Protein AF-M3UIF4-F1 (afdb_monomer_lite)

Secondary structure (DSSP, 8-state):
-----TT-PPPTTSHHHHHHHHHHHHHHHHHHHHHHHHHHHHTTS-----S-------------------------PPPHHHHHHHHHHHHHTT--STTS--HHHHHHHHSSS-HHHHHHHHHHHHTSSS------PPPHHHHHHHHHHHHHHHHHHHTT-----

Sequence (165 aa):
MEYQGFYNLPSPLCPEFKEMALDIYMNQKYLLYNLNQNNINREENGSSQDIFKCQNDQFNENKNQINCDESPPQKRYWTDVECIAFKKAIKYFGYTTARGINTFLISAFVGTRTPTQVRSHAQKYFMKEKPFDVELKLSEKDIEKLELIQKRNYLRTNCSRIDIS

Organism: NCBI:txid885319

Radius of gyration: 25.08 Å; chains: 1; bounding box: 50×62×64 Å

InterPro domains:
  IPR001005 SANT/Myb domain [SM00717] (74-128)
  IPR001005 SANT/Myb domain [cd00167] (78-126)
  IPR006447 Myb domain, plants [TIGR01557] (74-128)
  IPR009057 Homedomain-like superfamily [SSF46689] (74-130)

pLDDT: mean 73.31, std 21.51, range [29.17, 95.62]

Foldseek 3Di:
DDPPPPQPADPPPDPVNVVSVVVVVVVVVVVVVVVVVVVVVVVVPDDDDDDDDDDDDDDDDDDDDDDDDPDPPDDDDQDPLLVLLLVLLCVLVVPQALPPDPLQLSCVSSVPDDSVRSSVVRNVVNPDPDDPPPVNDQDPVSVVSSVVSVVVVVVVVVVVPPPPD

Structure (mmCIF, N/CA/C/O backbone):
data_AF-M3UIF4-F1
#
_entry.id   AF-M3UIF4-F1
#
loop_
_atom_site.group_PDB
_atom_site.id
_atom_site.type_symbol
_atom_site.label_atom_id
_atom_site.label_alt_id
_atom_site.label_comp_id
_atom_site.label_asym_id
_atom_site.label_entity_id
_atom_site.label_seq_id
_atom_site.pdbx_PDB_ins_code
_atom_site.Cartn_x
_atom_site.Cartn_y
_atom_site.Cartn_z
_atom_site.occupancy
_atom_site.B_iso_or_equiv
_atom_site.auth_seq_id
_atom_site.auth_comp_id
_atom_site.auth_asym_id
_atom_site.auth_atom_id
_atom_site.pdbx_PDB_model_num
ATOM 1 N N . MET A 1 1 ? 29.522 -29.707 -24.259 1.00 42.88 1 MET A N 1
ATOM 2 C CA . MET A 1 1 ? 28.354 -29.068 -23.624 1.00 42.88 1 MET A CA 1
ATOM 3 C C . MET A 1 1 ? 27.913 -27.985 -24.595 1.00 42.88 1 MET A C 1
ATOM 5 O O . MET A 1 1 ? 28.518 -26.922 -24.621 1.00 42.88 1 MET A O 1
ATOM 9 N N . GLU A 1 2 ? 27.025 -28.325 -25.528 1.00 47.72 2 GLU A N 1
ATOM 10 C CA . GLU A 1 2 ? 26.575 -27.380 -26.555 1.00 47.72 2 GLU A CA 1
ATOM 11 C C . GLU A 1 2 ? 25.608 -26.392 -25.909 1.00 47.72 2 GLU A C 1
ATOM 13 O O . GLU A 1 2 ? 24.573 -26.778 -25.369 1.00 47.72 2 GLU A O 1
ATOM 18 N N . TYR A 1 3 ? 25.979 -25.113 -25.906 1.00 50.44 3 TYR A N 1
ATOM 19 C CA . TYR A 1 3 ? 25.073 -24.043 -25.523 1.00 50.44 3 TYR A CA 1
ATOM 20 C C . TYR A 1 3 ? 23.972 -23.966 -26.584 1.00 50.44 3 TYR A C 1
ATOM 22 O O . TYR A 1 3 ? 24.176 -23.391 -27.650 1.00 50.44 3 TYR A O 1
ATOM 30 N N . GLN A 1 4 ? 22.804 -24.541 -26.300 1.00 54.47 4 GLN A N 1
ATOM 31 C CA . GLN A 1 4 ? 21.593 -24.263 -27.067 1.00 54.47 4 GLN A CA 1
ATOM 32 C C . GLN A 1 4 ? 21.202 -22.804 -26.814 1.00 54.47 4 GLN A C 1
ATOM 34 O O . GLN A 1 4 ? 20.541 -22.464 -25.834 1.00 54.47 4 GLN A O 1
ATOM 39 N N . GLY A 1 5 ? 21.710 -21.912 -27.664 1.00 59.09 5 GLY A N 1
ATOM 40 C CA . GLY A 1 5 ? 21.355 -20.502 -27.647 1.00 59.09 5 GLY A CA 1
ATOM 41 C C . GLY A 1 5 ? 19.872 -20.340 -27.967 1.00 59.09 5 GLY A C 1
ATOM 42 O O . GLY A 1 5 ? 19.378 -20.926 -28.924 1.00 59.09 5 GLY A O 1
ATOM 43 N N . PHE A 1 6 ? 19.174 -19.508 -27.193 1.00 61.59 6 PHE A N 1
ATOM 44 C CA . PHE A 1 6 ? 17.719 -19.301 -27.260 1.00 61.59 6 PHE A CA 1
ATOM 45 C C . PHE A 1 6 ? 17.168 -18.879 -28.639 1.00 61.59 6 PHE A C 1
ATOM 47 O O . PHE A 1 6 ? 15.956 -18.893 -28.828 1.00 61.59 6 PHE A O 1
ATOM 54 N N . TYR A 1 7 ? 18.032 -18.529 -29.599 1.00 70.06 7 TYR A N 1
ATOM 55 C CA . TYR A 1 7 ? 17.643 -18.043 -30.925 1.00 70.06 7 TYR A CA 1
ATOM 56 C C . TYR A 1 7 ? 18.483 -18.605 -32.085 1.00 70.06 7 TYR A C 1
ATOM 58 O O . TYR A 1 7 ? 18.380 -18.080 -33.187 1.00 70.06 7 TYR A O 1
ATOM 66 N N . ASN A 1 8 ? 19.322 -19.632 -31.856 1.00 78.94 8 ASN A N 1
ATOM 67 C CA . ASN A 1 8 ? 20.224 -20.206 -32.877 1.00 78.94 8 ASN A CA 1
ATOM 68 C C . ASN A 1 8 ? 20.928 -19.137 -33.742 1.00 78.94 8 ASN A C 1
ATOM 70 O O . ASN A 1 8 ? 20.975 -19.234 -34.967 1.00 78.94 8 ASN A O 1
ATOM 74 N N . LEU A 1 9 ? 21.423 -18.076 -33.097 1.00 78.06 9 LEU A N 1
ATOM 75 C CA . LEU A 1 9 ? 22.054 -16.956 -33.790 1.00 78.06 9 LEU A CA 1
ATOM 76 C C . LEU A 1 9 ? 23.393 -17.384 -34.414 1.00 78.06 9 LEU A C 1
ATOM 78 O O . LEU A 1 9 ? 24.083 -18.229 -33.834 1.00 78.06 9 LEU A O 1
ATOM 82 N N . PRO A 1 10 ? 23.800 -16.791 -35.554 1.00 79.94 10 PRO A N 1
ATOM 83 C CA . PRO A 1 10 ? 25.066 -17.094 -36.196 1.00 79.94 10 PRO A CA 1
ATOM 84 C C . PRO A 1 10 ? 26.202 -16.562 -35.319 1.00 79.94 10 PRO A C 1
ATOM 86 O O . PRO A 1 10 ? 25.981 -15.851 -34.336 1.00 79.94 10 PRO A O 1
ATOM 89 N N . SER A 1 11 ? 27.446 -16.860 -35.685 1.00 77.88 11 SER A N 1
ATOM 90 C CA . SER A 1 11 ? 28.581 -16.233 -35.005 1.00 77.88 11 SER A CA 1
ATOM 91 C C . SER A 1 11 ? 28.465 -14.697 -35.074 1.00 77.88 11 SER A C 1
ATOM 93 O O . SER A 1 11 ? 28.163 -14.174 -36.146 1.00 77.88 11 SER A O 1
ATOM 95 N N . PRO A 1 12 ? 28.761 -13.950 -33.993 1.00 80.00 12 PRO A N 1
ATOM 96 C CA . PRO A 1 12 ? 28.720 -12.481 -33.979 1.00 80.00 12 PRO A CA 1
ATOM 97 C C . PRO A 1 12 ? 29.633 -11.797 -35.006 1.00 80.00 12 PRO A C 1
ATOM 99 O O . PRO A 1 12 ? 29.500 -10.602 -35.256 1.00 80.00 12 PRO A O 1
ATOM 102 N N . LEU A 1 13 ? 30.585 -12.544 -35.571 1.00 79.25 13 LEU A N 1
ATOM 103 C CA . LEU A 1 13 ? 31.499 -12.085 -36.617 1.00 79.25 13 LEU A CA 1
ATOM 104 C C . LEU A 1 13 ? 30.912 -12.238 -38.030 1.00 79.25 13 LEU A C 1
ATOM 106 O O . LEU A 1 13 ? 31.475 -11.705 -38.984 1.00 79.25 13 LEU A O 1
ATOM 110 N N . CYS A 1 14 ? 29.803 -12.966 -38.181 1.00 81.62 14 CYS A N 1
ATOM 111 C CA . CYS A 1 14 ? 29.112 -13.120 -39.453 1.00 81.62 14 CYS A CA 1
ATOM 112 C C . CYS A 1 14 ? 28.254 -11.874 -39.741 1.00 81.62 14 CYS A C 1
ATOM 114 O O . CYS A 1 14 ? 27.537 -11.415 -38.848 1.00 81.62 14 CYS A O 1
ATOM 116 N N . PRO A 1 15 ? 28.250 -11.351 -40.981 1.00 77.19 15 PRO A N 1
ATOM 117 C CA . PRO A 1 15 ? 27.422 -10.201 -41.364 1.00 77.19 15 PRO A CA 1
ATOM 118 C C . PRO A 1 15 ? 25.926 -10.404 -41.064 1.00 77.19 15 PRO A C 1
ATOM 120 O O . PRO A 1 15 ? 25.244 -9.484 -40.616 1.00 77.19 15 PRO A O 1
ATOM 123 N N . GLU A 1 16 ? 25.456 -11.642 -41.226 1.00 81.38 16 GLU A N 1
ATOM 124 C CA . GLU A 1 16 ? 24.071 -12.089 -41.017 1.00 81.38 16 GLU A CA 1
ATOM 125 C C . GLU A 1 16 ? 23.615 -12.016 -39.550 1.00 81.38 16 GLU A C 1
ATOM 127 O O . GLU A 1 16 ? 22.419 -11.929 -39.272 1.00 81.38 16 GLU A O 1
ATOM 132 N N . PHE A 1 17 ? 24.547 -12.008 -38.585 1.00 86.88 17 PHE A N 1
ATOM 133 C CA . PHE A 1 17 ? 24.203 -11.907 -37.163 1.00 86.88 17 PHE A CA 1
ATOM 134 C C . PHE A 1 17 ? 23.475 -10.602 -36.861 1.00 86.88 17 PHE A C 1
ATOM 136 O O . PHE A 1 17 ? 22.497 -10.592 -36.114 1.00 86.88 17 PHE A O 1
ATOM 143 N N . LYS A 1 18 ? 23.952 -9.496 -37.440 1.00 84.00 18 LYS A N 1
ATOM 144 C CA . LYS A 1 18 ? 23.407 -8.169 -37.160 1.00 84.00 18 LYS A CA 1
ATOM 145 C C . LYS A 1 18 ? 21.966 -8.053 -37.645 1.00 84.00 18 LYS A C 1
ATOM 147 O O . LYS A 1 18 ? 21.140 -7.518 -36.914 1.00 84.00 18 LYS A O 1
ATOM 152 N N . GLU A 1 19 ? 21.674 -8.558 -38.839 1.00 87.06 19 GLU A N 1
ATOM 153 C CA . GLU A 1 19 ? 20.320 -8.535 -39.399 1.00 87.06 19 GLU A CA 1
ATOM 154 C C . GLU A 1 19 ? 19.380 -9.422 -38.586 1.00 87.06 19 GLU A C 1
ATOM 156 O O . GLU A 1 19 ? 18.358 -8.946 -38.099 1.00 87.06 19 GLU A O 1
ATOM 161 N N . MET A 1 20 ? 19.780 -10.663 -38.301 1.00 86.38 20 MET A N 1
ATOM 162 C CA . MET A 1 20 ? 18.912 -11.588 -37.578 1.00 86.38 20 MET A CA 1
ATOM 163 C C . MET A 1 20 ? 18.677 -11.162 -36.119 1.00 86.38 20 MET A C 1
ATOM 165 O O . MET A 1 20 ? 17.575 -11.308 -35.590 1.00 86.38 20 MET A O 1
ATOM 169 N N . ALA A 1 21 ? 19.677 -10.566 -35.464 1.00 86.75 21 ALA A N 1
ATOM 170 C CA . ALA A 1 21 ? 19.508 -9.981 -34.136 1.00 86.75 21 ALA A CA 1
ATOM 171 C C . ALA A 1 21 ? 18.576 -8.756 -34.151 1.00 86.75 21 ALA A C 1
ATOM 173 O O . ALA A 1 21 ? 17.773 -8.588 -33.229 1.00 86.75 21 ALA A O 1
ATOM 174 N N . LEU A 1 22 ? 18.658 -7.913 -35.188 1.00 88.62 22 LEU A N 1
ATOM 175 C CA . LEU A 1 22 ? 17.759 -6.771 -35.361 1.00 88.62 22 LEU A CA 1
ATOM 176 C C . LEU A 1 22 ? 16.318 -7.225 -35.596 1.00 88.62 22 LEU A C 1
ATOM 178 O O . LEU A 1 22 ? 15.416 -6.687 -34.957 1.00 88.62 22 LEU A O 1
ATOM 182 N N . ASP A 1 23 ? 16.103 -8.243 -36.424 1.00 90.06 23 ASP A N 1
ATOM 183 C CA . ASP A 1 23 ? 14.773 -8.798 -36.682 1.00 90.06 23 ASP A CA 1
ATOM 184 C C . ASP A 1 23 ? 14.142 -9.364 -35.412 1.00 90.06 23 ASP A C 1
ATOM 186 O O . ASP A 1 23 ? 12.982 -9.080 -35.103 1.00 90.06 23 ASP A O 1
ATOM 190 N N . ILE A 1 24 ? 14.911 -10.107 -34.612 1.00 90.19 24 ILE A N 1
ATOM 191 C CA . ILE A 1 24 ? 14.442 -10.615 -33.317 1.00 90.19 24 ILE A CA 1
ATOM 192 C C . ILE A 1 24 ? 14.056 -9.456 -32.395 1.00 90.19 24 ILE A C 1
ATOM 194 O O . ILE A 1 24 ? 12.977 -9.481 -31.799 1.00 90.19 24 ILE A O 1
ATOM 198 N N . TYR A 1 25 ? 14.900 -8.428 -32.296 1.00 92.12 25 TYR A N 1
ATOM 199 C CA . TYR A 1 25 ? 14.615 -7.256 -31.473 1.00 92.12 25 TYR A CA 1
ATOM 200 C C . TYR A 1 25 ? 13.337 -6.536 -31.925 1.00 92.12 25 TYR A C 1
ATOM 202 O O . TYR A 1 25 ? 12.479 -6.222 -31.096 1.00 92.12 25 TYR A O 1
ATOM 210 N N . MET A 1 26 ? 13.175 -6.303 -33.229 1.00 92.56 26 MET A N 1
ATOM 211 C CA . MET A 1 26 ? 12.004 -5.612 -33.772 1.00 92.56 26 MET A CA 1
ATOM 212 C C . MET A 1 26 ? 10.727 -6.430 -33.586 1.00 92.56 26 MET A C 1
ATOM 214 O O . MET A 1 26 ? 9.708 -5.874 -33.173 1.00 92.56 26 MET A O 1
ATOM 218 N N . ASN A 1 27 ? 10.791 -7.748 -33.779 1.00 90.50 27 ASN A N 1
ATOM 219 C CA . ASN A 1 27 ? 9.672 -8.649 -33.517 1.00 90.50 27 ASN A CA 1
ATOM 220 C C . ASN A 1 27 ? 9.262 -8.627 -32.041 1.00 90.50 27 ASN A C 1
ATOM 222 O O . ASN A 1 27 ? 8.083 -8.468 -31.729 1.00 90.50 27 ASN A O 1
ATOM 226 N N . GLN A 1 28 ? 10.219 -8.711 -31.115 1.00 90.00 28 GLN A N 1
ATOM 227 C CA . GLN A 1 28 ? 9.935 -8.624 -29.679 1.00 90.00 28 GLN A CA 1
ATOM 228 C C . GLN A 1 28 ? 9.320 -7.272 -29.304 1.00 90.00 28 GLN A C 1
ATOM 230 O O . GLN A 1 28 ? 8.333 -7.220 -28.567 1.00 90.00 28 GLN A O 1
ATOM 235 N N . LYS A 1 29 ? 9.854 -6.175 -29.852 1.00 89.00 29 LYS A N 1
ATOM 236 C CA . LYS A 1 29 ? 9.329 -4.822 -29.642 1.00 89.00 29 LYS A CA 1
ATOM 237 C C . LYS A 1 29 ? 7.891 -4.686 -30.150 1.00 89.00 29 LYS A C 1
ATOM 239 O O . LYS A 1 29 ? 7.054 -4.119 -29.451 1.00 89.00 29 LYS A O 1
ATOM 244 N N . TYR A 1 30 ? 7.595 -5.235 -31.327 1.00 90.06 30 TYR A N 1
ATOM 245 C CA . TYR A 1 30 ? 6.256 -5.231 -31.914 1.00 90.06 30 TYR A CA 1
ATOM 246 C C . TYR A 1 30 ? 5.260 -6.064 -31.093 1.00 90.06 30 TYR A C 1
ATOM 248 O O . TYR A 1 30 ? 4.161 -5.596 -30.794 1.00 90.06 30 TYR A O 1
ATOM 256 N N . LEU A 1 31 ? 5.654 -7.260 -30.647 1.00 87.44 31 LEU A N 1
ATOM 257 C CA . LEU A 1 31 ? 4.819 -8.108 -29.790 1.00 87.44 31 LEU A CA 1
ATOM 258 C C . LEU A 1 31 ? 4.475 -7.419 -28.465 1.00 87.44 31 LEU A C 1
ATOM 260 O O . LEU A 1 31 ? 3.318 -7.439 -28.050 1.00 87.44 31 LEU A O 1
ATOM 264 N N . LEU A 1 32 ? 5.449 -6.769 -27.823 1.00 84.12 32 LEU A N 1
ATOM 265 C CA . LEU A 1 32 ? 5.223 -6.018 -26.584 1.00 84.12 32 LEU A CA 1
ATOM 266 C C . LEU A 1 32 ? 4.279 -4.832 -26.794 1.00 84.12 32 LEU A C 1
ATOM 268 O O . LEU A 1 32 ? 3.387 -4.606 -25.976 1.00 84.12 32 LEU A O 1
ATOM 272 N N . TYR A 1 33 ? 4.443 -4.106 -27.900 1.00 84.88 33 TYR A N 1
ATOM 273 C CA . TYR A 1 33 ? 3.545 -3.014 -28.262 1.00 84.88 33 TYR A CA 1
ATOM 274 C C . TYR A 1 33 ? 2.106 -3.514 -28.439 1.00 84.88 33 TYR A C 1
ATOM 276 O O . TYR A 1 33 ? 1.185 -2.975 -27.828 1.00 84.88 33 TYR A O 1
ATOM 284 N N . ASN A 1 34 ? 1.909 -4.600 -29.188 1.00 81.88 34 ASN A N 1
ATOM 285 C CA . ASN A 1 34 ? 0.585 -5.174 -29.417 1.00 81.88 34 ASN A CA 1
ATOM 286 C C . ASN A 1 34 ? -0.049 -5.757 -28.153 1.00 81.88 34 ASN A C 1
ATOM 288 O O . ASN A 1 34 ? -1.252 -5.617 -27.964 1.00 81.88 34 ASN A O 1
ATOM 292 N N . LEU A 1 35 ? 0.723 -6.396 -27.271 1.00 77.75 35 LEU A N 1
ATOM 293 C CA . LEU A 1 35 ? 0.217 -6.875 -25.980 1.00 77.75 35 LEU A CA 1
ATOM 294 C C . LEU A 1 35 ? -0.302 -5.722 -25.116 1.00 77.75 35 LEU A C 1
ATOM 296 O O . LEU A 1 35 ? -1.344 -5.860 -24.480 1.00 77.75 35 LEU A O 1
ATOM 300 N N . ASN A 1 36 ? 0.389 -4.581 -25.131 1.00 72.19 36 ASN A N 1
ATOM 301 C CA . ASN A 1 36 ? -0.063 -3.381 -24.437 1.00 72.19 36 ASN A CA 1
ATOM 302 C C . ASN A 1 36 ? -1.381 -2.853 -25.030 1.00 72.19 36 ASN A C 1
ATOM 304 O O . ASN A 1 36 ? -2.337 -2.632 -24.295 1.00 72.19 36 ASN A O 1
ATOM 308 N N . GLN A 1 37 ? -1.480 -2.753 -26.361 1.00 60.81 37 GLN A N 1
ATOM 309 C CA . GLN A 1 37 ? -2.716 -2.316 -27.026 1.00 60.81 37 GLN A CA 1
ATOM 310 C C . GLN A 1 37 ? -3.880 -3.294 -26.820 1.00 60.81 37 GLN A C 1
ATOM 312 O O . GLN A 1 37 ? -5.013 -2.882 -26.605 1.00 60.81 37 GLN A O 1
ATOM 317 N N . ASN A 1 38 ? -3.615 -4.600 -26.821 1.00 59.81 38 ASN A N 1
ATOM 318 C CA . ASN A 1 38 ? -4.632 -5.616 -26.563 1.00 59.81 38 ASN A CA 1
ATOM 319 C C . ASN A 1 38 ? -5.106 -5.622 -25.105 1.00 59.81 38 ASN A C 1
ATOM 321 O O . ASN A 1 38 ? -6.250 -5.994 -24.866 1.00 59.81 38 ASN A O 1
ATOM 325 N N . ASN A 1 39 ? -4.271 -5.207 -24.145 1.00 57.22 39 ASN A N 1
ATOM 326 C CA . ASN A 1 39 ? -4.708 -4.965 -22.768 1.00 57.22 39 ASN A CA 1
ATOM 327 C C . ASN A 1 39 ? -5.602 -3.721 -22.675 1.00 57.22 39 ASN A C 1
ATOM 329 O O . ASN A 1 39 ? -6.646 -3.798 -22.038 1.00 57.22 39 ASN A O 1
ATOM 333 N N . ILE A 1 40 ? -5.256 -2.637 -23.376 1.00 51.84 40 ILE A N 1
ATOM 334 C CA . ILE A 1 40 ? -6.076 -1.414 -23.453 1.00 51.84 40 ILE A CA 1
ATOM 335 C C . ILE A 1 40 ? -7.446 -1.716 -24.091 1.00 51.84 40 ILE A C 1
ATOM 337 O O . ILE A 1 40 ? -8.483 -1.356 -23.548 1.00 51.84 40 ILE A O 1
ATOM 341 N N . ASN A 1 41 ? -7.477 -2.484 -25.183 1.00 47.94 41 ASN A N 1
ATOM 342 C CA . ASN A 1 41 ? -8.718 -2.851 -25.878 1.00 47.94 41 ASN A CA 1
ATOM 343 C C . ASN A 1 41 ? -9.566 -3.908 -25.131 1.00 47.94 41 ASN A C 1
ATOM 345 O O . ASN A 1 41 ? -10.743 -4.091 -25.446 1.00 47.94 41 ASN A O 1
ATOM 349 N N . ARG A 1 42 ? -8.996 -4.638 -24.157 1.00 46.28 42 ARG A N 1
ATOM 350 C CA . ARG A 1 42 ? -9.737 -5.603 -23.316 1.00 46.28 42 ARG A CA 1
ATOM 351 C C . ARG A 1 42 ? -10.517 -4.928 -22.191 1.00 46.28 42 ARG A C 1
ATOM 353 O O . ARG A 1 42 ? -11.509 -5.496 -21.739 1.00 46.28 42 ARG A O 1
ATOM 360 N N . GLU A 1 43 ? -10.090 -3.743 -21.762 1.00 49.00 43 GLU A N 1
ATOM 361 C CA . GLU A 1 43 ? -10.776 -2.945 -20.739 1.00 49.00 43 GLU A CA 1
ATOM 362 C C . GLU A 1 43 ? -12.084 -2.319 -21.261 1.00 49.00 43 GLU A C 1
ATOM 364 O O . GLU A 1 43 ? -12.953 -1.977 -20.464 1.00 49.00 43 GLU A O 1
ATOM 369 N N . GLU A 1 44 ? -12.296 -2.255 -22.583 1.00 49.16 44 GLU A N 1
ATOM 370 C CA . GLU A 1 44 ? -13.495 -1.628 -23.165 1.00 49.16 44 GLU A CA 1
ATOM 371 C C . GLU A 1 44 ? -14.708 -2.565 -23.338 1.00 49.16 44 GLU A C 1
ATOM 373 O O . GLU A 1 44 ? -15.816 -2.078 -23.540 1.00 49.16 44 GLU A O 1
ATOM 378 N N . ASN A 1 45 ? -14.567 -3.894 -23.199 1.00 42.53 45 ASN A N 1
ATOM 379 C CA . ASN A 1 45 ? -15.682 -4.843 -23.419 1.00 42.53 45 ASN A CA 1
ATOM 380 C C . ASN A 1 45 ? -15.963 -5.816 -22.253 1.00 42.53 45 ASN A C 1
ATOM 382 O O . ASN A 1 45 ? -16.733 -6.765 -22.404 1.00 42.53 45 ASN A O 1
ATOM 386 N N . GLY A 1 46 ? -15.382 -5.577 -21.075 1.00 31.59 46 GLY A N 1
ATOM 387 C CA . GLY A 1 46 ? -15.660 -6.320 -19.842 1.00 31.59 46 GLY A CA 1
ATOM 388 C C . GLY A 1 46 ? -16.186 -5.396 -18.750 1.00 31.59 46 GLY A C 1
ATOM 389 O O . GLY A 1 46 ? -15.423 -4.919 -17.917 1.00 31.59 46 GLY A O 1
ATOM 390 N N . SER A 1 47 ? -17.493 -5.134 -18.746 1.00 40.00 47 SER A N 1
ATOM 391 C CA . SER A 1 47 ? -18.160 -4.417 -17.657 1.00 40.00 47 SER A CA 1
ATOM 392 C C . SER A 1 47 ? -18.050 -5.211 -16.352 1.00 40.00 47 SER A C 1
ATOM 394 O O . SER A 1 47 ? -18.730 -6.219 -16.196 1.00 40.00 47 SER A O 1
ATOM 396 N N . SER A 1 48 ? -17.163 -4.771 -15.454 1.00 37.97 48 SER A N 1
ATOM 397 C CA . SER A 1 48 ? -17.352 -4.735 -13.995 1.00 37.97 48 SER A CA 1
ATOM 398 C C . SER A 1 48 ? -16.126 -4.104 -13.318 1.00 37.97 48 SER A C 1
ATOM 400 O O . SER A 1 48 ? -15.147 -4.773 -13.013 1.00 37.97 48 SER A O 1
ATOM 402 N N . GLN A 1 49 ? -16.222 -2.786 -13.123 1.00 43.03 49 GLN A N 1
ATOM 403 C CA . GLN A 1 49 ? -15.717 -1.987 -11.994 1.00 43.03 49 GLN A CA 1
ATOM 404 C C . GLN A 1 49 ? -14.499 -2.528 -11.225 1.00 43.03 49 GLN A C 1
ATOM 406 O O . GLN A 1 49 ? -14.660 -3.240 -10.241 1.00 43.03 49 GLN A O 1
ATOM 411 N N . ASP A 1 50 ? -13.305 -2.067 -11.602 1.00 37.62 50 ASP A N 1
ATOM 412 C CA . ASP A 1 50 ? -12.296 -1.556 -10.668 1.00 37.62 50 ASP A CA 1
ATOM 413 C C . ASP A 1 50 ? -11.144 -0.884 -11.447 1.00 37.62 50 ASP A C 1
ATOM 415 O O . ASP A 1 50 ? -10.684 -1.415 -12.449 1.00 37.62 50 ASP A O 1
ATOM 419 N N . ILE A 1 51 ? -10.653 0.246 -10.9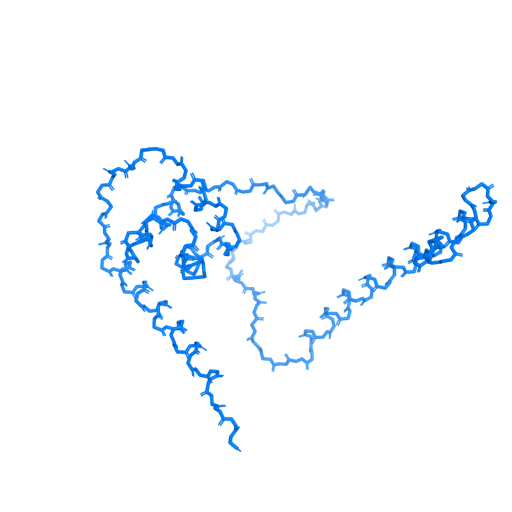08 1.00 36.75 51 ILE A N 1
ATOM 420 C CA . ILE A 1 51 ? -9.394 0.974 -11.215 1.00 36.75 51 ILE A CA 1
ATOM 421 C C . ILE A 1 51 ? -9.515 2.263 -12.075 1.00 36.75 51 ILE A C 1
ATOM 423 O O . ILE A 1 51 ? -9.388 2.287 -13.289 1.00 36.75 51 ILE A O 1
ATOM 427 N N . PHE A 1 52 ? -9.613 3.366 -11.312 1.00 35.44 52 PHE A N 1
ATOM 428 C CA . PHE A 1 52 ? -9.136 4.745 -11.538 1.00 35.44 52 PHE A CA 1
ATOM 429 C C . PHE A 1 52 ? -9.821 5.656 -12.574 1.00 35.44 52 PHE A C 1
ATOM 431 O O . PHE A 1 52 ? -9.341 5.834 -13.688 1.00 35.44 52 PHE A O 1
ATOM 438 N N . LYS A 1 53 ? -10.718 6.517 -12.064 1.00 32.38 53 LYS A N 1
ATOM 439 C CA . LYS A 1 53 ? -10.407 7.959 -12.035 1.00 32.38 53 LYS A CA 1
ATOM 440 C C . LYS A 1 53 ? -11.137 8.690 -10.907 1.00 32.38 53 LYS A C 1
ATOM 442 O O . LYS A 1 53 ? -12.354 8.839 -10.917 1.00 32.38 53 LYS A O 1
ATOM 447 N N . CYS A 1 54 ? -10.351 9.162 -9.940 1.00 30.28 54 CYS A N 1
ATOM 448 C CA . CYS A 1 54 ? -10.754 10.250 -9.067 1.00 30.28 54 CYS A CA 1
ATOM 449 C C . CYS A 1 54 ? -10.856 11.544 -9.882 1.00 30.28 54 CYS A C 1
ATOM 451 O O . CYS A 1 54 ? -9.901 11.935 -10.549 1.00 30.28 54 CYS A O 1
ATOM 453 N N . GLN A 1 55 ? -12.011 12.182 -9.700 1.00 33.59 55 GLN A N 1
ATOM 454 C CA . GLN A 1 55 ? -12.222 13.622 -9.555 1.00 33.59 55 GLN A CA 1
ATOM 455 C C . GLN A 1 55 ? -12.164 14.483 -10.822 1.00 33.59 55 GLN A C 1
ATOM 457 O O . GLN A 1 55 ? -11.119 14.954 -11.259 1.00 33.59 55 GLN A O 1
ATOM 462 N N . ASN A 1 56 ? -13.371 14.786 -11.307 1.00 31.00 56 ASN A N 1
ATOM 463 C CA . ASN A 1 56 ? -13.717 16.147 -11.689 1.00 31.00 56 ASN A CA 1
ATOM 464 C C . ASN A 1 56 ? -13.969 16.937 -10.398 1.00 31.00 56 ASN A C 1
ATOM 466 O O . ASN A 1 56 ? -14.902 16.600 -9.680 1.00 31.00 56 ASN A O 1
ATOM 470 N N . ASP A 1 57 ? -13.180 17.973 -10.140 1.00 35.34 57 ASP A N 1
ATOM 471 C CA . ASP A 1 57 ? -13.689 19.211 -9.552 1.00 35.34 57 ASP A CA 1
ATOM 472 C C . ASP A 1 57 ? -12.993 20.375 -10.263 1.00 35.34 57 ASP A C 1
ATOM 474 O O . ASP A 1 57 ? -11.785 20.374 -10.500 1.00 35.34 57 ASP A O 1
ATOM 478 N N . GLN A 1 58 ? -13.822 21.309 -10.711 1.00 34.50 58 GLN A N 1
ATOM 479 C CA . GLN A 1 58 ? -13.515 22.386 -11.639 1.00 34.50 58 GLN A CA 1
ATOM 480 C C . GLN A 1 58 ? -12.483 23.371 -11.077 1.00 34.50 58 GLN A C 1
ATOM 482 O O . GLN A 1 58 ? -12.728 24.017 -10.064 1.00 34.50 58 GLN A O 1
ATOM 487 N N . PHE A 1 59 ? -11.412 23.606 -11.833 1.00 29.17 59 PHE A N 1
ATOM 488 C CA . PHE A 1 59 ? -10.845 24.946 -11.990 1.00 29.17 59 PHE A CA 1
ATOM 489 C C . PHE A 1 59 ? -10.589 25.187 -13.485 1.00 29.17 59 PHE A C 1
ATOM 491 O O . PHE A 1 59 ? -9.651 24.663 -14.079 1.00 29.17 59 PHE A O 1
ATOM 498 N N . ASN A 1 60 ? -11.504 25.942 -14.090 1.00 34.22 60 ASN A N 1
ATOM 499 C CA . ASN A 1 60 ? -11.390 26.607 -15.393 1.00 34.22 60 ASN A CA 1
ATOM 500 C C . ASN A 1 60 ? -10.429 27.819 -15.201 1.00 34.22 60 ASN A C 1
ATOM 502 O O . ASN A 1 60 ? -10.496 28.439 -14.145 1.00 34.22 60 ASN A O 1
ATOM 506 N N . GLU A 1 61 ? -9.517 28.268 -16.076 1.00 34.44 61 GLU A N 1
ATOM 507 C CA . GLU A 1 61 ? -9.212 28.021 -17.490 1.00 34.44 61 GLU A CA 1
ATOM 508 C C . GLU A 1 61 ? -7.746 28.412 -17.844 1.00 34.44 61 GLU A C 1
ATOM 510 O O . GLU A 1 61 ? -7.190 29.327 -17.241 1.00 34.44 61 GLU A O 1
ATOM 515 N N . ASN A 1 62 ? -7.246 27.823 -18.950 1.00 34.22 62 ASN A N 1
ATOM 516 C CA . ASN A 1 62 ? -6.294 28.342 -19.968 1.00 34.22 62 ASN A CA 1
ATOM 517 C C . ASN A 1 62 ? -4.793 28.507 -19.609 1.00 34.22 62 ASN A C 1
ATOM 519 O O . ASN A 1 62 ? -4.448 29.189 -18.660 1.00 34.22 62 ASN A O 1
ATOM 523 N N . LYS A 1 63 ? -3.796 28.048 -20.390 1.00 33.88 63 LYS A N 1
ATOM 524 C CA . LYS A 1 63 ? -3.721 27.355 -21.696 1.00 33.88 63 LYS A CA 1
ATOM 525 C C . LYS A 1 63 ? -2.294 26.788 -21.889 1.00 33.88 63 LYS A C 1
ATOM 527 O O . LYS A 1 63 ? -1.323 27.497 -21.668 1.00 33.88 63 LYS A O 1
ATOM 532 N N . ASN A 1 64 ? -2.226 25.555 -22.398 1.00 35.06 64 ASN A N 1
ATOM 533 C CA . ASN A 1 64 ? -1.286 25.005 -23.391 1.00 35.06 64 ASN A CA 1
ATOM 534 C C . ASN A 1 64 ? 0.233 25.264 -23.285 1.00 35.06 64 ASN A C 1
ATOM 536 O O . ASN A 1 64 ? 0.722 26.281 -23.768 1.00 35.06 64 ASN A O 1
ATOM 540 N N . GLN A 1 65 ? 0.974 24.216 -22.899 1.00 34.50 65 GLN A N 1
ATOM 541 C CA . GLN A 1 65 ? 1.953 23.532 -23.768 1.00 34.50 65 GLN A CA 1
ATOM 542 C C . GLN A 1 65 ? 2.415 22.229 -23.092 1.00 34.50 65 GLN A C 1
ATOM 544 O O . GLN A 1 65 ? 3.083 22.248 -22.062 1.00 34.50 65 GLN A O 1
ATOM 549 N N . ILE A 1 66 ? 2.012 21.088 -23.656 1.00 38.56 66 ILE A N 1
ATOM 550 C CA . ILE A 1 66 ? 2.477 19.763 -23.237 1.00 38.56 66 ILE A CA 1
ATOM 551 C C . ILE A 1 66 ? 3.854 19.561 -23.868 1.00 38.56 66 ILE A C 1
ATOM 553 O O . ILE A 1 66 ? 3.956 19.422 -25.085 1.00 38.56 66 ILE A O 1
ATOM 557 N N . ASN A 1 67 ? 4.893 19.558 -23.037 1.00 35.69 67 ASN A N 1
ATOM 558 C CA . ASN A 1 67 ? 6.198 19.015 -23.388 1.00 35.69 67 ASN A CA 1
ATOM 559 C C . ASN A 1 67 ? 6.332 17.668 -22.668 1.00 35.69 67 ASN A C 1
ATOM 561 O O . ASN A 1 67 ? 6.302 17.606 -21.437 1.00 35.69 67 ASN A O 1
ATOM 565 N N . CYS A 1 68 ? 6.391 16.588 -23.444 1.00 40.72 68 CYS A N 1
ATOM 566 C CA . CYS A 1 68 ? 6.503 15.219 -22.956 1.00 40.72 68 CYS A CA 1
ATOM 567 C C . CYS A 1 68 ? 7.974 14.901 -22.667 1.00 40.72 68 CYS A C 1
ATOM 569 O O . CYS A 1 68 ? 8.620 14.218 -23.456 1.00 40.72 68 CYS A O 1
ATOM 571 N N . ASP A 1 69 ? 8.505 15.395 -21.551 1.00 39.06 69 ASP A N 1
ATOM 572 C CA . ASP A 1 69 ? 9.768 14.882 -21.020 1.00 39.06 69 ASP A CA 1
ATOM 573 C C . ASP A 1 69 ? 9.475 13.660 -20.139 1.00 39.06 69 ASP A C 1
ATOM 575 O O . ASP A 1 69 ? 9.093 13.771 -18.968 1.00 39.06 69 ASP A O 1
ATOM 579 N N . GLU A 1 70 ? 9.644 12.469 -20.720 1.00 53.53 70 GLU A N 1
ATOM 580 C CA . GLU A 1 70 ? 9.717 11.195 -20.002 1.00 53.53 70 GLU A CA 1
ATOM 581 C C . GLU A 1 70 ? 10.957 11.183 -19.096 1.00 53.53 70 GLU A C 1
ATOM 583 O O . GLU A 1 70 ? 12.011 10.636 -19.420 1.00 53.53 70 GLU A O 1
ATOM 588 N N . SER A 1 71 ? 10.834 11.789 -17.918 1.00 54.84 71 SER A N 1
ATOM 589 C CA . SER A 1 71 ? 11.765 11.535 -16.825 1.00 54.84 71 SER A CA 1
ATOM 590 C C . SER A 1 71 ? 11.301 10.293 -16.049 1.00 54.84 71 SER A C 1
ATOM 592 O O . SER A 1 71 ? 10.116 10.175 -15.720 1.00 54.84 71 SER A O 1
ATOM 594 N N . PRO A 1 72 ? 12.197 9.328 -15.758 1.00 55.22 72 PRO A N 1
ATOM 595 C CA . PRO A 1 72 ? 11.834 8.120 -15.026 1.00 55.22 72 PRO A CA 1
ATOM 596 C C . PRO A 1 72 ? 11.211 8.485 -13.670 1.00 55.22 72 PRO A C 1
ATOM 598 O O . PRO A 1 72 ? 11.623 9.477 -13.059 1.00 55.22 72 PRO A O 1
ATOM 601 N N . PRO A 1 73 ? 10.244 7.691 -13.166 1.00 57.94 73 PRO A N 1
ATOM 602 C CA . PRO A 1 73 ? 9.488 8.030 -11.967 1.00 57.94 73 PRO A CA 1
ATOM 603 C C . PRO A 1 73 ? 10.438 8.308 -10.800 1.00 57.94 73 PRO A C 1
ATOM 605 O O . PRO A 1 73 ? 11.179 7.430 -10.344 1.00 57.94 73 PRO A O 1
ATOM 608 N N . GLN A 1 74 ? 10.439 9.558 -10.336 1.00 66.44 74 GLN A N 1
ATOM 609 C CA . GLN A 1 74 ? 11.328 10.011 -9.273 1.00 66.44 74 GLN A CA 1
ATOM 610 C C . GLN A 1 74 ? 11.118 9.168 -8.007 1.00 66.44 74 GLN A C 1
ATOM 612 O O . GLN A 1 74 ? 9.993 8.865 -7.597 1.00 66.44 74 GLN A O 1
ATOM 617 N N . LYS A 1 75 ? 12.223 8.777 -7.361 1.00 65.75 75 LYS A N 1
ATOM 618 C CA . LYS A 1 75 ? 12.199 7.974 -6.130 1.00 65.75 75 LYS A CA 1
ATOM 619 C C . LYS A 1 75 ? 11.488 8.750 -5.013 1.00 65.75 75 LYS A C 1
ATOM 621 O O . LYS A 1 75 ? 12.060 9.658 -4.420 1.00 65.75 75 LYS A O 1
ATOM 626 N N . ARG A 1 76 ? 10.251 8.360 -4.689 1.00 81.75 76 ARG A N 1
ATOM 627 C CA . ARG A 1 76 ? 9.449 8.977 -3.618 1.00 81.75 76 ARG A CA 1
ATOM 628 C C . ARG A 1 76 ? 9.872 8.479 -2.231 1.00 81.75 76 ARG A C 1
ATOM 630 O O . ARG A 1 76 ? 9.618 7.321 -1.879 1.00 81.75 76 ARG A O 1
ATOM 637 N N . TYR A 1 77 ? 10.454 9.366 -1.425 1.00 89.56 77 TYR A N 1
ATOM 638 C CA . TYR A 1 77 ? 10.838 9.114 -0.028 1.00 89.56 77 TYR A CA 1
ATOM 639 C C . TYR A 1 77 ? 9.635 8.895 0.896 1.00 89.56 77 TYR A C 1
ATOM 641 O O . TYR A 1 77 ? 8.533 9.336 0.578 1.00 89.56 77 TYR A O 1
ATOM 649 N N . TRP A 1 78 ? 9.849 8.193 2.016 1.00 90.88 78 TRP A N 1
ATOM 650 C CA . TRP A 1 78 ? 8.847 7.985 3.072 1.00 90.88 78 TRP A CA 1
ATOM 651 C C . TRP A 1 78 ? 8.539 9.302 3.779 1.00 90.88 78 TRP A C 1
ATOM 653 O O . TRP A 1 78 ? 9.461 9.969 4.239 1.00 90.88 78 TRP A O 1
ATOM 663 N N . THR A 1 79 ? 7.260 9.659 3.873 1.00 92.50 79 THR A N 1
ATOM 664 C CA . THR A 1 79 ? 6.823 10.862 4.596 1.00 92.50 79 THR A CA 1
ATOM 665 C C . THR A 1 79 ? 6.617 10.565 6.080 1.00 92.50 79 THR A C 1
ATOM 667 O O . THR A 1 79 ? 6.464 9.405 6.474 1.00 92.50 79 THR A O 1
ATOM 670 N N . ASP A 1 80 ? 6.559 11.602 6.917 1.00 90.25 80 ASP A N 1
ATOM 671 C CA . ASP A 1 80 ? 6.355 11.432 8.361 1.00 90.25 80 ASP A CA 1
ATOM 672 C C . ASP A 1 80 ? 5.018 10.759 8.682 1.00 90.25 80 ASP A C 1
ATOM 674 O O . ASP A 1 80 ? 4.964 9.855 9.514 1.00 90.25 80 ASP A O 1
ATOM 678 N N . VAL A 1 81 ? 3.953 11.122 7.958 1.00 90.56 81 VAL A N 1
ATOM 679 C CA . VAL A 1 81 ? 2.618 10.515 8.100 1.00 90.56 81 VAL A CA 1
ATOM 680 C C . VAL A 1 81 ? 2.665 9.011 7.817 1.00 90.56 81 VAL A C 1
ATOM 682 O O . VAL A 1 81 ? 2.129 8.214 8.587 1.00 90.56 81 VAL A O 1
ATOM 685 N N . GLU A 1 82 ? 3.356 8.605 6.749 1.00 93.62 82 GLU A N 1
ATOM 686 C CA . GLU A 1 82 ? 3.522 7.194 6.385 1.00 93.62 82 GLU A CA 1
ATOM 687 C C . GLU A 1 82 ? 4.374 6.443 7.413 1.00 93.62 82 GLU A C 1
ATOM 689 O O . GLU A 1 82 ? 4.044 5.318 7.791 1.00 93.62 82 GLU A O 1
ATOM 694 N N . CYS A 1 83 ? 5.445 7.071 7.906 1.00 92.19 83 CYS A N 1
ATOM 695 C CA . CYS A 1 83 ? 6.294 6.506 8.953 1.00 92.19 83 CYS A CA 1
ATOM 696 C C . CYS A 1 83 ? 5.520 6.305 10.262 1.00 92.19 83 CYS A C 1
ATOM 698 O O . CYS A 1 83 ? 5.674 5.278 10.922 1.00 92.19 83 CYS A O 1
ATOM 700 N N . ILE A 1 84 ? 4.677 7.268 10.640 1.00 92.06 84 ILE A N 1
ATOM 701 C CA . ILE A 1 84 ? 3.802 7.194 11.814 1.00 92.06 84 ILE A CA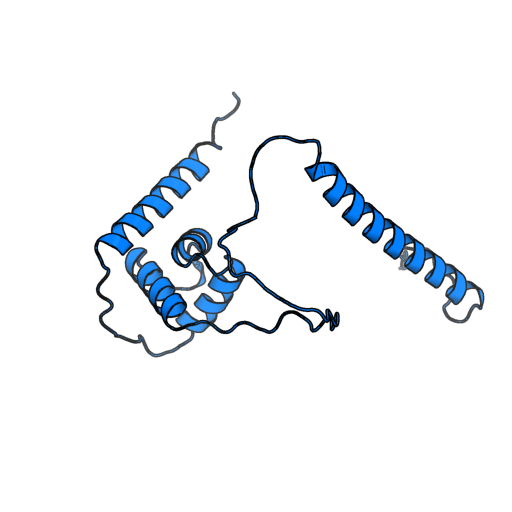 1
ATOM 702 C C . ILE A 1 84 ? 2.795 6.056 11.642 1.00 92.06 84 ILE A C 1
ATOM 704 O O . ILE A 1 84 ? 2.679 5.219 12.535 1.00 92.06 84 ILE A O 1
ATOM 708 N N . ALA A 1 85 ? 2.115 5.973 10.496 1.00 93.38 85 ALA A N 1
ATOM 709 C CA . ALA A 1 85 ? 1.156 4.906 10.217 1.00 93.38 85 ALA A CA 1
ATOM 710 C C . ALA A 1 85 ? 1.814 3.516 10.257 1.00 93.38 85 ALA A C 1
ATOM 712 O O . ALA A 1 85 ? 1.294 2.599 10.893 1.00 93.38 85 ALA A O 1
ATOM 713 N N . PHE A 1 86 ? 3.000 3.370 9.659 1.00 94.50 86 PHE A N 1
ATOM 714 C CA . PHE A 1 86 ? 3.785 2.138 9.731 1.00 94.50 86 PHE A CA 1
ATOM 715 C C . PHE A 1 86 ? 4.085 1.749 11.186 1.00 94.50 86 PHE A C 1
ATOM 717 O O . PHE A 1 86 ? 3.793 0.626 11.594 1.00 94.50 86 PHE A O 1
ATOM 724 N N . LYS A 1 87 ? 4.597 2.682 11.998 1.00 92.69 87 LYS A N 1
ATOM 725 C CA . LYS A 1 87 ? 4.903 2.439 13.420 1.00 92.69 87 LYS A CA 1
ATOM 726 C C . LYS A 1 87 ? 3.662 2.050 14.227 1.00 92.69 87 LYS A C 1
ATOM 728 O O . LYS A 1 87 ? 3.740 1.133 15.041 1.00 92.69 87 LYS A O 1
ATOM 733 N N . LYS A 1 88 ? 2.517 2.702 13.989 1.00 92.75 88 LYS A N 1
ATOM 734 C CA . LYS A 1 88 ? 1.240 2.351 14.632 1.00 92.75 88 LYS A CA 1
ATOM 735 C C . LYS A 1 88 ? 0.842 0.908 14.325 1.00 92.75 88 LYS A C 1
ATOM 737 O O . LYS A 1 88 ? 0.522 0.165 15.246 1.00 92.75 88 LYS A O 1
ATOM 742 N N . ALA A 1 89 ? 0.930 0.496 13.060 1.00 93.50 89 ALA A N 1
ATOM 743 C CA . ALA A 1 89 ? 0.620 -0.873 12.661 1.00 93.50 89 ALA A CA 1
ATOM 744 C C . ALA A 1 89 ? 1.584 -1.895 13.294 1.00 93.50 89 ALA A C 1
ATOM 746 O O . ALA A 1 89 ? 1.135 -2.917 13.803 1.00 93.50 89 ALA A O 1
ATOM 747 N N . ILE A 1 90 ? 2.894 -1.609 13.324 1.00 92.94 90 ILE A N 1
ATOM 748 C CA . ILE A 1 90 ? 3.892 -2.463 13.997 1.00 92.94 90 ILE A CA 1
ATOM 749 C C . ILE A 1 90 ? 3.559 -2.643 15.483 1.00 92.94 90 ILE A C 1
ATOM 751 O O . ILE A 1 90 ? 3.573 -3.771 15.974 1.00 92.94 90 ILE A O 1
ATOM 755 N N . LYS A 1 91 ? 3.221 -1.549 16.177 1.00 91.06 91 LYS A N 1
ATOM 756 C CA . LYS A 1 91 ? 2.844 -1.567 17.596 1.00 91.06 91 LYS A CA 1
ATOM 757 C C . LYS A 1 91 ? 1.558 -2.360 17.837 1.00 91.06 91 LYS A C 1
ATOM 759 O O . LYS A 1 91 ? 1.519 -3.158 18.763 1.00 91.06 91 LYS A O 1
ATOM 764 N N . TYR A 1 92 ? 0.538 -2.168 17.001 1.00 92.00 92 TYR A N 1
ATOM 765 C CA . TYR A 1 92 ? -0.749 -2.857 17.117 1.00 92.00 92 TYR A CA 1
ATOM 766 C C . TYR A 1 92 ? -0.628 -4.374 16.957 1.00 92.00 92 TYR A C 1
ATOM 768 O O . TYR A 1 92 ? -1.121 -5.128 17.787 1.00 92.00 92 TYR A O 1
ATOM 776 N N . PHE A 1 93 ? 0.067 -4.827 15.911 1.00 90.12 93 PHE A N 1
ATOM 777 C CA . PHE A 1 93 ? 0.254 -6.255 15.654 1.00 90.12 93 PHE A CA 1
ATOM 778 C C . PHE A 1 93 ? 1.345 -6.895 16.527 1.00 90.12 93 PHE A C 1
ATOM 780 O O . PHE A 1 93 ? 1.569 -8.099 16.429 1.00 90.12 93 PHE A O 1
ATOM 787 N N . GLY A 1 94 ? 2.046 -6.110 17.354 1.00 89.62 94 GLY A N 1
ATOM 788 C CA . GLY A 1 94 ? 3.094 -6.611 18.242 1.00 89.62 94 GLY A CA 1
ATOM 789 C C . GLY A 1 94 ? 4.309 -7.177 17.501 1.00 89.62 94 GLY A C 1
ATOM 790 O O . GLY A 1 94 ? 4.927 -8.136 17.960 1.00 89.62 94 GLY A O 1
ATOM 791 N N . TYR A 1 95 ? 4.655 -6.628 16.334 1.00 90.75 95 TYR A N 1
ATOM 792 C CA . TYR A 1 95 ? 5.764 -7.153 15.540 1.00 90.75 95 TYR A CA 1
ATOM 793 C C . TYR A 1 95 ? 7.127 -6.750 16.108 1.00 90.75 95 TYR A C 1
ATOM 795 O O . TYR A 1 95 ? 7.463 -5.571 16.179 1.00 90.75 95 TYR A O 1
ATOM 803 N N . THR A 1 96 ? 7.957 -7.746 16.413 1.00 86.56 96 THR A N 1
ATOM 804 C CA . THR A 1 96 ? 9.305 -7.560 16.974 1.00 86.56 96 THR A CA 1
ATOM 805 C C . THR A 1 96 ? 10.426 -7.741 15.950 1.00 86.56 96 THR A C 1
ATOM 807 O O . THR A 1 96 ? 11.575 -7.401 16.218 1.00 86.56 96 THR A O 1
ATOM 810 N N . THR A 1 97 ? 10.145 -8.301 14.768 1.00 87.31 97 THR A N 1
ATOM 811 C CA . THR A 1 97 ? 11.172 -8.606 13.756 1.00 87.31 97 THR A CA 1
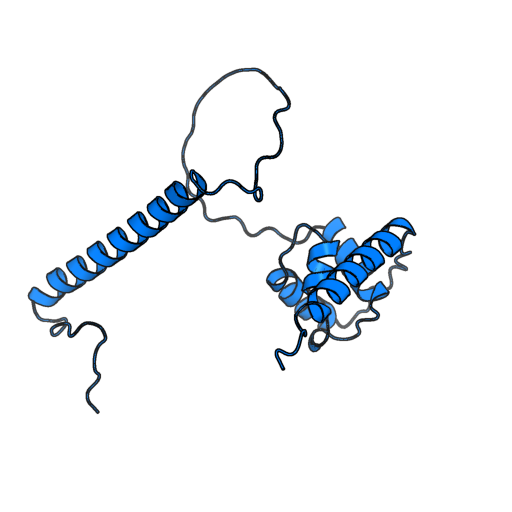ATOM 812 C C . THR A 1 97 ? 10.616 -8.545 12.334 1.00 87.31 97 THR A C 1
ATOM 814 O O . THR A 1 97 ? 9.472 -8.910 12.078 1.00 87.31 97 THR A O 1
ATOM 817 N N . ALA A 1 98 ? 11.466 -8.180 11.367 1.00 85.81 98 ALA A N 1
ATOM 818 C CA . ALA A 1 98 ? 11.099 -8.016 9.957 1.00 85.81 98 ALA A CA 1
ATOM 819 C C . ALA A 1 98 ? 10.621 -9.294 9.232 1.00 85.81 98 ALA A C 1
ATOM 821 O O . ALA A 1 98 ? 9.952 -9.190 8.207 1.00 85.81 98 ALA A O 1
ATOM 822 N N . ARG A 1 99 ? 10.985 -10.501 9.694 1.00 84.94 99 ARG A N 1
ATOM 823 C CA . ARG A 1 99 ? 10.676 -11.761 8.982 1.00 84.94 99 ARG A CA 1
ATOM 824 C C . ARG A 1 99 ? 9.211 -12.196 9.099 1.00 84.94 99 ARG A C 1
ATOM 826 O O . ARG A 1 99 ? 8.733 -12.878 8.202 1.00 84.94 99 ARG A O 1
ATOM 833 N N . GLY A 1 100 ? 8.524 -11.800 10.170 1.00 84.62 100 GLY A N 1
ATOM 834 C CA . GLY A 1 100 ? 7.162 -12.250 10.484 1.00 84.62 100 GLY A CA 1
ATOM 835 C C . GLY A 1 100 ? 6.068 -11.212 10.240 1.00 84.62 100 GLY A C 1
ATOM 836 O O . GLY A 1 100 ? 4.914 -11.463 10.576 1.00 84.62 100 GLY A O 1
ATOM 837 N N . ILE A 1 101 ? 6.403 -10.039 9.695 1.00 91.94 101 ILE A N 1
ATOM 838 C CA . ILE A 1 101 ? 5.408 -8.979 9.523 1.00 91.94 101 ILE A CA 1
ATOM 839 C C . ILE A 1 101 ? 4.449 -9.282 8.370 1.00 91.94 101 ILE A C 1
ATOM 841 O O . ILE A 1 101 ? 4.859 -9.661 7.268 1.00 91.94 101 ILE A O 1
ATOM 845 N N . ASN A 1 102 ? 3.158 -9.031 8.578 1.00 93.56 102 ASN A N 1
ATOM 846 C CA . ASN A 1 102 ? 2.190 -9.071 7.494 1.00 93.56 102 ASN A CA 1
ATOM 847 C C . ASN A 1 102 ? 2.237 -7.751 6.709 1.00 93.56 102 ASN A C 1
ATOM 849 O O . ASN A 1 102 ? 1.552 -6.774 7.016 1.00 93.56 102 ASN A O 1
ATOM 853 N N . THR A 1 103 ? 3.082 -7.729 5.679 1.00 94.31 103 THR A N 1
ATOM 854 C CA . THR A 1 103 ? 3.287 -6.547 4.822 1.00 94.31 103 THR A CA 1
ATOM 855 C C . THR A 1 103 ? 2.020 -6.097 4.096 1.00 94.31 103 THR A C 1
ATOM 857 O O . THR A 1 103 ? 1.886 -4.905 3.827 1.00 94.31 103 THR A O 1
ATOM 860 N N . PHE A 1 104 ? 1.071 -7.001 3.827 1.00 93.75 104 PHE A N 1
ATOM 861 C CA . PHE A 1 104 ? -0.198 -6.667 3.178 1.00 93.75 104 PHE A CA 1
ATOM 862 C C . PHE A 1 104 ? -1.124 -5.876 4.104 1.00 93.75 104 PHE A C 1
ATOM 864 O O . PHE A 1 104 ? -1.679 -4.867 3.675 1.00 93.75 104 PHE A O 1
ATOM 871 N N . LEU A 1 105 ? -1.249 -6.275 5.376 1.00 94.06 105 LEU A N 1
ATOM 872 C CA . LEU A 1 105 ? -2.053 -5.532 6.360 1.00 94.06 105 LEU A CA 1
ATOM 873 C C . LEU A 1 105 ? -1.482 -4.130 6.589 1.00 94.06 105 LEU A C 1
ATOM 875 O O . LEU A 1 105 ? -2.211 -3.141 6.571 1.00 94.06 105 LEU A O 1
ATOM 879 N N . ILE A 1 106 ? -0.160 -4.037 6.748 1.00 94.44 106 ILE A N 1
ATOM 880 C CA . ILE A 1 106 ? 0.519 -2.757 6.972 1.00 94.44 106 ILE A CA 1
ATOM 881 C C . ILE A 1 106 ? 0.402 -1.859 5.732 1.00 94.44 106 ILE A C 1
ATOM 883 O O . ILE A 1 106 ? 0.121 -0.670 5.862 1.00 94.44 106 ILE A O 1
ATOM 887 N N . SER A 1 107 ? 0.570 -2.417 4.529 1.00 95.62 107 SER A N 1
ATOM 888 C CA . SER A 1 107 ? 0.376 -1.698 3.263 1.00 95.62 107 SER A CA 1
ATOM 889 C C . SER A 1 107 ? -1.047 -1.150 3.139 1.00 95.62 107 SER A C 1
ATOM 891 O O . SER A 1 107 ? -1.208 0.029 2.836 1.00 95.62 107 SER A O 1
ATOM 893 N N . ALA A 1 108 ? -2.065 -1.951 3.467 1.00 94.00 108 ALA A N 1
ATOM 894 C CA . ALA A 1 108 ? -3.458 -1.511 3.470 1.00 94.00 108 ALA A CA 1
ATOM 895 C C . ALA A 1 108 ? -3.726 -0.398 4.500 1.00 94.00 108 ALA A C 1
ATOM 897 O O . ALA A 1 108 ? -4.509 0.514 4.240 1.00 94.00 108 ALA A O 1
ATOM 898 N N . PHE A 1 109 ? -3.059 -0.433 5.657 1.00 95.12 109 PHE A N 1
ATOM 899 C CA . PHE A 1 109 ? -3.204 0.610 6.671 1.00 95.12 109 PHE A CA 1
ATOM 900 C C . PHE A 1 109 ? -2.556 1.937 6.248 1.00 95.12 109 PHE A C 1
ATOM 902 O O . PHE A 1 109 ? -3.187 2.991 6.383 1.00 95.12 109 PHE A O 1
ATOM 909 N N . VAL A 1 110 ? -1.332 1.877 5.702 1.00 93.88 110 VAL A N 1
ATOM 910 C CA . VAL A 1 110 ? -0.567 3.034 5.194 1.00 93.88 110 VAL A CA 1
ATOM 911 C C . VAL A 1 110 ? -1.208 3.624 3.930 1.00 93.88 110 VAL A C 1
ATOM 913 O O . VAL A 1 110 ? -1.193 4.836 3.744 1.00 93.88 110 VAL A O 1
ATOM 916 N N . GLY A 1 111 ? -1.779 2.787 3.061 1.00 92.06 111 GLY A N 1
ATOM 917 C CA . GLY A 1 111 ? -2.545 3.171 1.869 1.00 92.06 111 GLY A CA 1
ATOM 918 C C . GLY A 1 111 ? -1.710 3.609 0.660 1.00 92.06 111 GLY A C 1
ATOM 919 O O . GLY A 1 111 ? -2.091 3.340 -0.472 1.00 92.06 111 GLY A O 1
ATOM 920 N N . THR A 1 112 ? -0.550 4.236 0.871 1.00 92.25 112 THR A N 1
ATOM 921 C CA . THR A 1 112 ? 0.279 4.816 -0.208 1.00 92.25 112 THR A CA 1
ATOM 922 C C . THR A 1 112 ? 1.500 3.979 -0.593 1.00 92.25 112 THR A C 1
ATOM 924 O O . THR A 1 112 ? 2.236 4.335 -1.516 1.00 92.25 112 THR A O 1
ATOM 927 N N . ARG A 1 113 ? 1.772 2.891 0.138 1.00 92.62 113 ARG A N 1
ATOM 928 C CA . ARG A 1 113 ? 2.976 2.063 -0.021 1.00 92.62 113 ARG A CA 1
ATOM 929 C C . ARG A 1 113 ? 2.608 0.633 -0.345 1.00 92.62 113 ARG A C 1
ATOM 931 O O . ARG A 1 113 ? 1.748 0.055 0.311 1.00 92.62 113 ARG A O 1
ATOM 938 N N . THR A 1 114 ? 3.306 0.049 -1.312 1.00 94.00 114 THR A N 1
ATOM 939 C CA . THR A 1 114 ? 3.108 -1.351 -1.707 1.00 94.00 114 THR A CA 1
ATOM 940 C C . THR A 1 114 ? 3.714 -2.313 -0.678 1.00 94.00 114 THR A C 1
ATOM 942 O O . THR A 1 114 ? 4.652 -1.937 0.036 1.00 94.00 114 THR A O 1
ATOM 945 N N . PRO A 1 115 ? 3.260 -3.579 -0.615 1.00 95.00 115 PRO A N 1
ATOM 946 C CA . PRO A 1 115 ? 3.807 -4.571 0.314 1.00 95.00 115 PRO A CA 1
ATOM 947 C C . PRO A 1 115 ? 5.329 -4.741 0.195 1.00 95.00 115 PRO A C 1
ATOM 949 O O . PRO A 1 115 ? 6.026 -4.828 1.206 1.00 95.00 115 PRO A O 1
ATOM 952 N N . THR A 1 116 ? 5.874 -4.698 -1.025 1.00 94.44 116 THR A N 1
ATOM 953 C CA . THR A 1 116 ? 7.323 -4.759 -1.278 1.00 94.44 116 THR A CA 1
ATOM 954 C C . THR A 1 116 ? 8.059 -3.563 -0.672 1.00 94.44 116 THR A C 1
ATOM 956 O O . THR A 1 116 ? 9.073 -3.739 0.004 1.00 94.44 116 THR A O 1
ATOM 959 N N . GLN A 1 117 ? 7.533 -2.344 -0.844 1.00 94.56 117 GLN A N 1
ATOM 960 C CA . GLN A 1 117 ? 8.114 -1.135 -0.248 1.00 94.56 117 GLN A CA 1
ATOM 961 C C . GLN A 1 117 ? 8.061 -1.178 1.282 1.00 94.56 117 GLN A C 1
ATOM 963 O O . GLN A 1 117 ? 9.039 -0.821 1.942 1.00 94.56 117 GLN A O 1
ATOM 968 N N . VAL A 1 118 ? 6.945 -1.652 1.845 1.00 95.31 118 VAL A N 1
ATOM 969 C CA . VAL A 1 118 ? 6.773 -1.865 3.288 1.00 95.31 118 VAL A CA 1
ATOM 970 C C . VAL A 1 118 ? 7.784 -2.888 3.804 1.00 95.31 118 VAL A C 1
ATOM 972 O O . VAL A 1 118 ? 8.401 -2.653 4.838 1.00 95.31 118 VAL A O 1
ATOM 975 N N . ARG A 1 119 ? 8.027 -3.981 3.072 1.00 95.38 119 ARG A N 1
ATOM 976 C CA . ARG A 1 119 ? 9.036 -4.992 3.423 1.00 95.38 119 ARG A CA 1
ATOM 977 C C . ARG A 1 119 ? 10.435 -4.392 3.513 1.00 95.38 119 ARG A C 1
ATOM 979 O O . ARG A 1 119 ? 11.114 -4.577 4.521 1.00 95.38 119 ARG A O 1
ATOM 986 N N . SER A 1 120 ? 10.860 -3.656 2.485 1.00 94.25 120 SER A N 1
ATOM 987 C CA . SER A 1 120 ? 12.172 -2.998 2.470 1.00 94.25 120 SER A CA 1
ATOM 988 C C . SER A 1 120 ? 12.296 -1.945 3.571 1.00 94.25 120 SER A C 1
ATOM 990 O O . SER A 1 120 ? 13.360 -1.803 4.174 1.00 94.25 120 SER A O 1
ATOM 992 N N . HIS A 1 121 ? 11.217 -1.214 3.861 1.00 93.69 121 HIS A N 1
ATOM 993 C CA . HIS A 1 121 ? 11.193 -0.262 4.968 1.00 93.69 121 HIS A CA 1
ATOM 994 C C . HIS A 1 121 ? 11.298 -0.965 6.321 1.00 93.69 121 HIS A C 1
ATOM 996 O O . HIS A 1 121 ? 12.101 -0.552 7.150 1.00 93.69 121 HIS A O 1
ATOM 1002 N N . ALA A 1 122 ? 10.573 -2.066 6.519 1.00 93.88 122 ALA A N 1
ATOM 1003 C CA . ALA A 1 122 ? 10.621 -2.855 7.741 1.00 93.88 122 ALA A CA 1
ATOM 1004 C C . ALA A 1 122 ? 12.011 -3.439 8.001 1.00 93.88 122 ALA A C 1
ATOM 1006 O O . ALA A 1 122 ? 12.504 -3.342 9.119 1.00 93.88 122 ALA A O 1
ATOM 1007 N N . GLN A 1 123 ? 12.678 -3.979 6.977 1.00 93.38 123 GLN A N 1
ATOM 1008 C CA . GLN A 1 123 ? 14.066 -4.439 7.102 1.00 93.38 123 GLN A CA 1
ATOM 1009 C C . GLN A 1 123 ? 14.963 -3.328 7.658 1.00 93.38 123 GLN A C 1
ATOM 1011 O O . GLN A 1 123 ? 15.635 -3.527 8.663 1.00 93.38 123 GLN A O 1
ATOM 1016 N N . LYS A 1 124 ? 14.904 -2.128 7.066 1.00 90.94 124 LYS A N 1
ATOM 1017 C CA . LYS A 1 124 ? 15.676 -0.968 7.537 1.00 90.94 124 LYS A CA 1
ATOM 1018 C C . LYS A 1 124 ? 15.245 -0.485 8.920 1.00 90.94 124 LYS A C 1
ATOM 1020 O O . LYS A 1 124 ? 16.080 0.007 9.667 1.00 90.94 124 LYS A O 1
ATOM 1025 N N . TYR A 1 125 ? 13.959 -0.576 9.241 1.00 90.19 125 TYR A N 1
ATOM 1026 C CA . TYR A 1 125 ? 13.406 -0.170 10.528 1.00 90.19 125 TYR A CA 1
ATOM 1027 C C . TYR A 1 125 ? 13.938 -1.053 11.662 1.00 90.19 125 TYR A C 1
ATOM 1029 O O . TYR A 1 125 ? 14.484 -0.524 12.622 1.00 90.19 125 TYR A O 1
ATOM 1037 N N . PHE A 1 126 ? 13.861 -2.379 11.515 1.00 89.19 126 PHE A N 1
ATOM 1038 C CA . PHE A 1 126 ? 14.302 -3.336 12.538 1.00 89.19 126 PHE A CA 1
ATOM 1039 C C . PHE A 1 126 ? 15.828 -3.486 12.644 1.00 89.19 126 PHE A C 1
ATOM 1041 O O . PHE A 1 126 ? 16.310 -4.019 13.634 1.00 89.19 126 PHE A O 1
ATOM 1048 N N . MET A 1 127 ? 16.595 -3.026 11.651 1.00 88.44 127 MET A N 1
ATOM 1049 C CA . MET A 1 127 ? 18.064 -2.983 11.729 1.00 88.44 127 MET A CA 1
ATOM 1050 C C . MET A 1 127 ? 18.599 -1.789 12.532 1.00 88.44 127 MET A C 1
ATOM 1052 O O . MET A 1 127 ? 19.790 -1.741 12.820 1.00 88.44 127 MET A O 1
ATOM 1056 N N . LYS A 1 128 ? 17.763 -0.796 12.864 1.00 84.44 128 LYS A N 1
ATOM 1057 C CA . LYS A 1 128 ? 18.195 0.353 13.668 1.00 84.44 128 LYS A CA 1
ATOM 1058 C C . LYS A 1 128 ? 18.220 -0.036 15.146 1.00 84.44 128 LYS A C 1
ATOM 1060 O O . LYS A 1 128 ? 17.211 -0.472 15.682 1.00 84.44 128 LYS A O 1
ATOM 1065 N N . GLU A 1 129 ? 19.352 0.195 15.807 1.00 60.22 129 GLU A N 1
ATOM 1066 C CA . GLU A 1 129 ? 19.602 -0.200 17.206 1.00 60.22 129 GLU A CA 1
ATOM 1067 C C . GLU A 1 129 ? 18.803 0.595 18.252 1.00 60.22 129 GLU A C 1
ATOM 1069 O O . GLU A 1 129 ? 18.757 0.208 19.416 1.00 60.22 129 GLU A O 1
ATOM 1074 N N . LYS A 1 130 ? 18.159 1.705 17.865 1.00 61.97 130 LYS A N 1
ATOM 1075 C CA . LYS A 1 130 ? 17.361 2.514 18.792 1.00 61.97 130 LYS A CA 1
ATOM 1076 C C . LYS A 1 130 ? 15.869 2.242 18.607 1.00 61.97 130 LYS A C 1
ATOM 1078 O O . LYS A 1 130 ? 15.338 2.605 17.548 1.00 61.97 130 LYS A O 1
ATOM 1083 N N . PRO A 1 131 ? 15.167 1.701 19.619 1.00 54.09 131 PRO A N 1
ATOM 1084 C CA . PRO A 1 131 ? 13.723 1.829 19.665 1.00 54.09 131 PRO A CA 1
ATOM 1085 C C . PRO A 1 131 ? 13.429 3.325 19.798 1.00 54.09 131 PRO A C 1
ATOM 1087 O O . PRO A 1 131 ? 13.869 4.001 20.723 1.00 54.09 131 PRO A O 1
ATOM 1090 N N . PHE A 1 132 ? 12.798 3.902 18.780 1.00 55.19 132 PHE A N 1
ATOM 1091 C CA . PHE A 1 132 ? 12.358 5.286 18.862 1.00 55.19 132 PHE A CA 1
ATOM 1092 C C . PHE A 1 132 ? 11.096 5.295 19.721 1.00 55.19 132 PHE A C 1
ATOM 1094 O O . PHE A 1 132 ? 9.991 5.157 19.191 1.00 55.19 132 PHE A O 1
ATOM 1101 N N . ASP A 1 133 ? 11.294 5.416 21.032 1.00 56.47 133 ASP A N 1
ATOM 1102 C CA . ASP A 1 133 ? 10.266 5.491 22.072 1.00 56.47 133 ASP A CA 1
ATOM 1103 C C . ASP A 1 133 ? 9.555 6.847 22.035 1.00 56.47 133 ASP A C 1
ATOM 1105 O O . ASP A 1 133 ? 9.489 7.590 23.008 1.00 56.47 133 ASP A O 1
ATOM 1109 N N . VAL A 1 134 ? 9.008 7.207 20.876 1.00 60.25 134 VAL A N 1
ATOM 1110 C CA . VAL A 1 134 ? 7.873 8.118 20.894 1.00 60.25 134 VAL A CA 1
ATOM 1111 C C . VAL A 1 134 ? 6.697 7.262 21.293 1.00 60.25 134 VAL A C 1
ATOM 1113 O O . VAL A 1 134 ? 6.351 6.305 20.598 1.00 60.25 134 VAL A O 1
ATOM 1116 N N . GLU A 1 135 ? 6.117 7.596 22.438 1.00 65.69 135 GLU A N 1
ATOM 1117 C CA . GLU A 1 135 ? 4.907 7.006 22.982 1.00 65.69 135 GLU A CA 1
ATOM 1118 C C . GLU A 1 135 ? 3.747 7.256 22.002 1.00 65.69 135 GLU A C 1
ATOM 1120 O O . GLU A 1 135 ? 2.923 8.155 22.153 1.00 65.69 135 GLU A O 1
ATOM 1125 N N . LEU A 1 136 ? 3.723 6.494 20.905 1.00 72.19 136 LEU A N 1
ATOM 1126 C CA . LEU A 1 136 ? 2.692 6.589 19.890 1.00 72.19 136 LEU A CA 1
ATOM 1127 C C . LEU A 1 136 ? 1.410 6.074 20.526 1.00 72.19 136 LEU A C 1
ATOM 1129 O O . LEU A 1 136 ? 1.216 4.863 20.688 1.00 72.19 136 LEU A O 1
ATOM 1133 N N . LYS A 1 137 ? 0.549 7.012 20.909 1.00 79.94 137 LYS A N 1
ATOM 1134 C CA . LYS A 1 137 ? -0.827 6.722 21.279 1.00 79.94 137 LYS A CA 1
ATOM 1135 C C . LYS A 1 137 ? -1.552 6.288 20.009 1.00 79.94 137 LYS A C 1
ATOM 1137 O O . LYS A 1 137 ? -1.607 7.028 19.025 1.00 79.94 137 LYS A O 1
ATOM 1142 N N . LEU A 1 138 ? -2.030 5.048 20.010 1.00 82.88 138 LEU A N 1
ATOM 1143 C CA . LEU A 1 138 ? -2.944 4.571 18.983 1.00 82.88 138 LEU A CA 1
ATOM 1144 C C . LEU A 1 138 ? -4.272 5.296 19.198 1.00 82.88 138 LEU A C 1
ATOM 1146 O O . LEU A 1 138 ? -4.826 5.234 20.292 1.00 82.88 138 LEU A O 1
ATOM 1150 N N . SER A 1 139 ? -4.749 6.022 18.187 1.00 88.88 139 SER A N 1
ATOM 1151 C CA . SER A 1 139 ? -6.094 6.588 18.245 1.00 88.88 139 SER A CA 1
ATOM 1152 C C . SER A 1 139 ? -7.110 5.457 18.111 1.00 88.88 139 SER A C 1
ATOM 1154 O O . SER A 1 139 ? -6.859 4.483 17.402 1.00 88.88 139 SER A O 1
ATOM 1156 N N . GLU A 1 140 ? -8.276 5.605 18.730 1.00 90.81 140 GLU A N 1
ATOM 1157 C CA . GLU A 1 140 ? -9.401 4.676 18.573 1.00 90.81 140 GLU A CA 1
ATOM 1158 C C . GLU A 1 140 ? -9.749 4.440 17.093 1.00 90.81 140 GLU A C 1
ATOM 1160 O O . GLU A 1 140 ? -9.909 3.303 16.660 1.00 90.81 140 GLU A O 1
ATOM 1165 N N . LYS A 1 141 ? -9.686 5.499 16.272 1.00 90.38 141 LYS A N 1
ATOM 1166 C CA . LYS A 1 141 ? -9.863 5.418 14.812 1.00 90.38 141 LYS A CA 1
ATOM 1167 C C . LYS A 1 141 ? -8.812 4.545 14.119 1.00 90.38 141 LYS A C 1
ATOM 1169 O O . LYS A 1 141 ? -9.103 3.886 13.124 1.00 90.38 141 LYS A O 1
ATOM 1174 N N . ASP A 1 142 ? -7.571 4.562 14.609 1.00 90.06 142 ASP A N 1
ATOM 1175 C CA . ASP A 1 142 ? -6.504 3.726 14.049 1.00 90.06 142 ASP A CA 1
ATOM 1176 C C . ASP A 1 142 ? -6.749 2.250 14.379 1.00 90.06 142 ASP A C 1
ATOM 1178 O O . ASP A 1 142 ? -6.551 1.395 13.518 1.00 90.06 142 ASP A O 1
ATOM 1182 N N . ILE A 1 143 ? -7.191 1.966 15.610 1.00 90.69 143 ILE A N 1
ATOM 1183 C CA . ILE A 1 143 ? -7.523 0.616 16.084 1.00 90.69 143 ILE A CA 1
ATOM 1184 C C . ILE A 1 143 ? -8.665 0.041 15.253 1.00 90.69 143 ILE A C 1
ATOM 1186 O O . ILE A 1 143 ? -8.517 -1.041 14.693 1.00 90.69 143 ILE A O 1
ATOM 1190 N N . GLU A 1 144 ? -9.757 0.789 15.102 1.00 92.88 144 GLU A N 1
ATOM 1191 C CA . GLU A 1 144 ? -10.915 0.371 14.310 1.00 92.88 144 GLU A CA 1
ATOM 1192 C C . GLU A 1 144 ? -10.515 0.044 12.863 1.00 92.88 144 GLU A C 1
ATOM 1194 O O . GLU A 1 144 ? -10.869 -1.007 12.320 1.00 92.88 144 GLU A O 1
ATOM 1199 N N . LYS A 1 145 ? -9.691 0.902 12.246 1.00 92.00 145 LYS A N 1
ATOM 1200 C CA . LYS A 1 145 ? -9.184 0.675 10.888 1.00 92.00 145 LYS A CA 1
ATOM 1201 C C . LYS A 1 145 ? -8.306 -0.579 10.806 1.00 92.00 145 LYS A C 1
ATOM 1203 O O . LYS A 1 145 ? -8.426 -1.342 9.846 1.00 92.00 145 LYS A O 1
ATOM 1208 N N . LEU A 1 146 ? -7.419 -0.799 11.776 1.00 91.62 146 LEU A N 1
ATOM 1209 C CA . LEU A 1 146 ? -6.540 -1.973 11.819 1.00 91.62 146 LEU A CA 1
ATOM 1210 C C . LEU A 1 146 ? -7.329 -3.268 12.037 1.00 91.62 146 LEU A C 1
ATOM 1212 O O . LEU A 1 146 ? -7.079 -4.248 11.331 1.00 91.62 146 LEU A O 1
ATOM 1216 N N . GLU A 1 147 ? -8.326 -3.255 12.922 1.00 92.25 147 GLU A N 1
ATOM 1217 C CA . GLU A 1 147 ? -9.243 -4.376 13.130 1.00 92.25 147 GLU A CA 1
ATO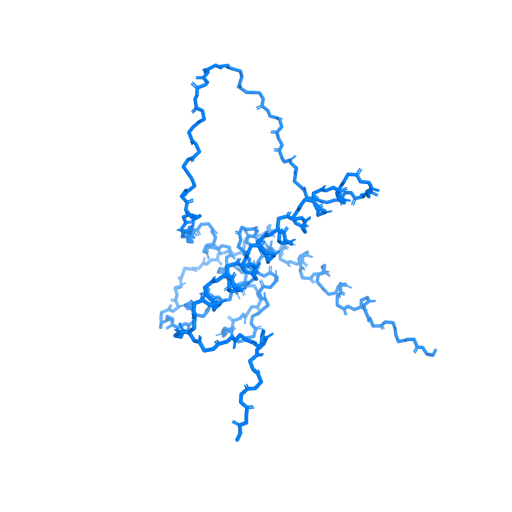M 1218 C C . GLU A 1 147 ? -10.017 -4.722 11.861 1.00 92.25 147 GLU A C 1
ATOM 1220 O O . GLU A 1 147 ? -10.118 -5.894 11.495 1.00 92.25 147 GLU A O 1
ATOM 1225 N N . LEU A 1 148 ? -10.556 -3.719 11.166 1.00 91.50 148 LEU A N 1
ATOM 1226 C CA . LEU A 1 148 ? -11.303 -3.930 9.930 1.00 91.50 148 LEU A CA 1
ATOM 1227 C C . LEU A 1 148 ? -10.421 -4.571 8.852 1.00 91.50 148 LEU A C 1
ATOM 1229 O O . LEU A 1 148 ? -10.831 -5.526 8.185 1.00 91.50 148 LEU A O 1
ATOM 1233 N N . ILE A 1 149 ? -9.187 -4.081 8.709 1.00 91.25 149 ILE A N 1
ATOM 1234 C CA . ILE A 1 149 ? -8.199 -4.626 7.773 1.00 91.25 149 ILE A CA 1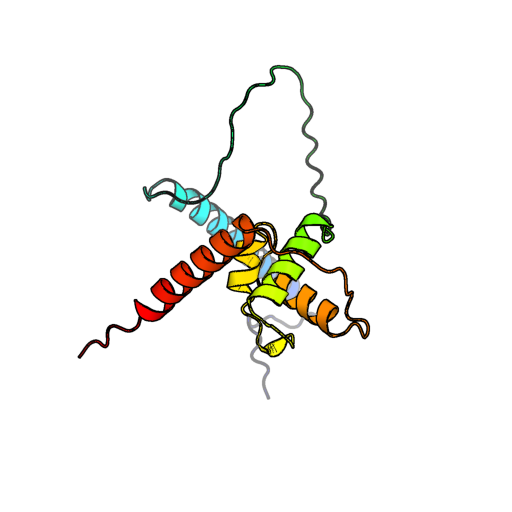
ATOM 1235 C C . ILE A 1 149 ? -7.855 -6.080 8.131 1.00 91.25 149 ILE A C 1
ATOM 1237 O O . ILE A 1 149 ? -7.802 -6.935 7.242 1.00 91.25 149 ILE A O 1
ATOM 1241 N N . GLN A 1 150 ? -7.679 -6.390 9.418 1.00 90.25 150 GLN A N 1
ATOM 1242 C CA . GLN A 1 150 ? -7.406 -7.747 9.890 1.00 90.25 150 GLN A CA 1
ATOM 1243 C C . GLN A 1 150 ? -8.592 -8.694 9.654 1.00 90.25 150 GLN A C 1
ATO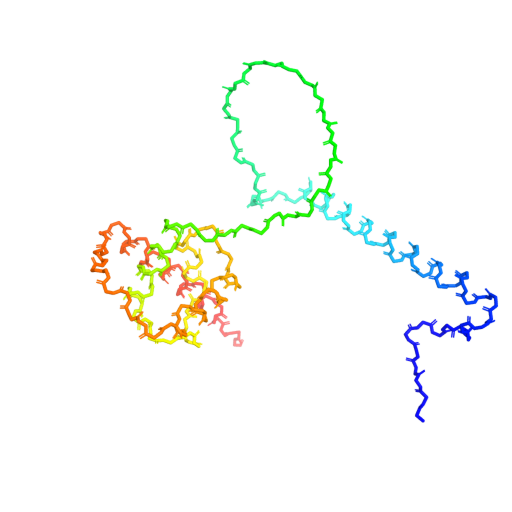M 1245 O O . GLN A 1 150 ? -8.399 -9.777 9.097 1.00 90.25 150 GLN A O 1
ATOM 1250 N N . LYS A 1 151 ? -9.821 -8.278 9.994 1.00 88.94 151 LYS A N 1
ATOM 1251 C CA . LYS A 1 151 ? -11.060 -9.043 9.755 1.00 88.94 151 LYS A CA 1
ATOM 1252 C C . LYS A 1 151 ? -11.234 -9.361 8.270 1.00 88.94 151 LYS A C 1
ATOM 1254 O O . LYS A 1 151 ? -11.456 -10.514 7.905 1.00 88.94 151 LYS A O 1
ATOM 1259 N N . ARG A 1 152 ? -11.051 -8.368 7.391 1.00 87.88 152 ARG A N 1
ATOM 1260 C CA . ARG A 1 152 ? -11.138 -8.554 5.933 1.00 87.88 152 ARG A CA 1
ATOM 1261 C C . ARG A 1 152 ? -10.100 -9.552 5.415 1.00 87.88 152 ARG A C 1
ATOM 1263 O O . ARG A 1 152 ? -10.402 -10.339 4.520 1.00 87.88 152 ARG A O 1
ATOM 1270 N N . ASN A 1 153 ? -8.889 -9.543 5.968 1.00 86.56 153 ASN A N 1
ATOM 1271 C CA . ASN A 1 153 ? -7.849 -10.493 5.583 1.00 86.56 153 ASN A CA 1
ATOM 1272 C C . ASN A 1 153 ? -8.173 -11.928 6.022 1.00 86.56 153 ASN A C 1
ATOM 1274 O O . ASN A 1 153 ? -8.051 -12.832 5.200 1.00 86.56 153 ASN A O 1
ATOM 1278 N N . TYR A 1 154 ? -8.658 -12.119 7.254 1.00 81.50 154 TYR A N 1
ATOM 1279 C CA . TYR A 1 154 ? -9.072 -13.429 7.773 1.00 81.50 154 TYR A CA 1
ATOM 1280 C C . TYR A 1 154 ? -10.175 -14.072 6.919 1.00 81.50 154 TYR A C 1
ATOM 1282 O O . TYR A 1 154 ? -10.084 -15.242 6.548 1.00 81.50 154 TYR A O 1
ATOM 1290 N N . LEU A 1 155 ? -11.190 -13.289 6.538 1.00 75.62 155 LEU A N 1
ATOM 1291 C CA . LEU A 1 155 ? -12.263 -13.761 5.657 1.00 75.62 155 LEU A CA 1
ATOM 1292 C C . LEU A 1 155 ? -11.723 -14.199 4.289 1.00 75.62 155 LEU A C 1
ATOM 1294 O O . LEU A 1 155 ? -12.127 -15.236 3.764 1.00 75.62 155 LEU A O 1
ATOM 1298 N N . ARG A 1 156 ? -10.762 -13.453 3.729 1.00 76.94 156 ARG A N 1
ATOM 1299 C CA . ARG A 1 156 ? -10.141 -13.783 2.440 1.00 76.94 156 ARG A CA 1
ATOM 1300 C C . ARG A 1 156 ? -9.354 -15.094 2.486 1.00 76.94 156 ARG A C 1
ATOM 1302 O O . ARG A 1 156 ? -9.402 -15.842 1.518 1.00 76.94 156 ARG A O 1
ATOM 1309 N N . THR A 1 157 ? -8.625 -15.371 3.567 1.00 76.06 157 THR A N 1
ATOM 1310 C CA . THR A 1 157 ? -7.784 -16.577 3.673 1.00 76.06 157 THR A CA 1
ATOM 1311 C C . THR A 1 157 ? -8.567 -17.847 3.994 1.00 76.06 157 THR A C 1
ATOM 1313 O O . THR A 1 157 ? -8.091 -18.936 3.688 1.00 76.06 157 THR A O 1
ATOM 1316 N N . ASN A 1 158 ? -9.754 -17.729 4.594 1.00 66.94 158 ASN A N 1
ATOM 1317 C CA . ASN A 1 158 ? -10.575 -18.888 4.957 1.00 66.94 158 ASN A CA 1
ATOM 1318 C C . ASN A 1 158 ? -11.601 -19.271 3.886 1.00 66.94 158 ASN A C 1
ATOM 1320 O O . ASN A 1 158 ? -11.966 -20.438 3.796 1.00 66.94 158 ASN A O 1
ATOM 1324 N N . CYS A 1 159 ? -12.026 -18.331 3.037 1.00 53.34 159 CYS A N 1
ATOM 1325 C CA . CYS A 1 159 ? -12.968 -18.627 1.952 1.00 53.34 159 CYS A CA 1
ATOM 1326 C C . CYS A 1 159 ? -12.356 -19.523 0.849 1.00 53.34 159 CYS A C 1
ATOM 1328 O O . CYS A 1 159 ? -13.076 -20.178 0.106 1.00 53.34 159 CYS A O 1
ATOM 1330 N N . SER A 1 160 ? -11.024 -19.617 0.761 1.00 54.31 160 SER A N 1
ATOM 1331 C CA . SER A 1 160 ? -10.320 -20.476 -0.206 1.00 54.31 160 SER A CA 1
ATOM 1332 C C . SER A 1 160 ? -10.146 -21.937 0.238 1.00 54.31 160 SER A C 1
ATOM 1334 O O . SER A 1 160 ? -9.436 -22.681 -0.432 1.00 54.31 160 SER A O 1
ATOM 1336 N N . ARG A 1 161 ? -10.736 -22.351 1.369 1.00 45.28 161 ARG A N 1
ATOM 1337 C CA . ARG A 1 161 ? -10.596 -23.703 1.941 1.00 45.28 161 ARG A CA 1
ATOM 1338 C C . ARG A 1 161 ? -11.919 -24.476 1.937 1.00 45.28 161 ARG A C 1
ATOM 1340 O O . ARG A 1 161 ? -12.298 -25.070 2.939 1.00 45.28 161 ARG A O 1
ATOM 1347 N N . ILE A 1 162 ? -12.645 -24.416 0.823 1.00 48.56 162 ILE A N 1
ATOM 1348 C CA . ILE A 1 162 ? -13.734 -25.359 0.560 1.00 48.56 162 ILE A CA 1
ATOM 1349 C C . ILE A 1 162 ? -13.077 -26.552 -0.128 1.00 48.56 162 ILE A C 1
ATOM 1351 O O . ILE A 1 162 ? -12.767 -26.499 -1.318 1.00 48.56 162 ILE A O 1
ATOM 1355 N N . ASP A 1 163 ? -12.780 -27.579 0.664 1.00 50.88 163 ASP A N 1
ATOM 1356 C CA . ASP A 1 163 ? -12.274 -28.855 0.176 1.00 50.88 163 ASP A CA 1
ATOM 1357 C C . ASP A 1 163 ? -13.340 -29.470 -0.745 1.00 50.88 163 ASP A C 1
ATOM 1359 O O . ASP A 1 163 ? -14.436 -29.828 -0.308 1.00 50.88 163 ASP A O 1
ATOM 1363 N N . ILE A 1 164 ? -13.031 -29.538 -2.042 1.00 49.16 164 ILE A N 1
ATOM 1364 C CA . ILE A 1 164 ? -13.801 -30.318 -3.013 1.00 49.16 164 ILE A CA 1
ATOM 1365 C C . ILE A 1 164 ? -13.607 -31.780 -2.602 1.00 49.16 164 ILE A C 1
ATOM 1367 O O . ILE A 1 164 ? -12.510 -32.321 -2.748 1.00 49.16 164 ILE A O 1
ATOM 1371 N N . SER A 1 165 ? -14.649 -32.352 -1.996 1.00 51.59 165 SER A N 1
ATOM 1372 C CA . SER A 1 165 ? -14.742 -33.775 -1.650 1.00 51.59 165 SER A CA 1
ATOM 1373 C C . SER A 1 165 ? -15.090 -34.611 -2.873 1.00 51.59 165 SER A C 1
ATOM 1375 O O . SER A 1 165 ? -15.875 -34.109 -3.711 1.00 51.59 165 SER A O 1
#